Protein AF-A0A2V8M4D7-F1 (afdb_monomer_lite)

Sequence (111 aa):
GVVKYYHNRTYPIDLHAIAQSIITLVELRDLQDDSLALALNVFQYARQHMRDPSGYFYFQKGRFITNKSAYMRWCQAWMLLALTVLADGSQAALDRDSVLPRVQLMKSGIS

Structure (mmCIF, N/CA/C/O backbone):
data_AF-A0A2V8M4D7-F1
#
_entry.id   AF-A0A2V8M4D7-F1
#
loop_
_atom_site.group_PDB
_atom_site.id
_atom_site.type_symbol
_atom_site.label_atom_id
_atom_site.label_alt_id
_atom_site.label_comp_id
_atom_site.label_asym_id
_atom_site.label_entity_id
_atom_site.label_seq_id
_atom_site.pdbx_PDB_ins_code
_atom_site.Cartn_x
_atom_site.Cartn_y
_atom_site.Cartn_z
_atom_site.occupancy
_atom_site.B_iso_or_equiv
_atom_site.auth_seq_id
_atom_site.auth_comp_id
_atom_site.auth_asym_id
_atom_site.auth_atom_id
_atom_site.pdbx_PDB_model_num
ATOM 1 N N . GLY A 1 1 ? -9.857 8.502 -2.786 1.00 45.12 1 GL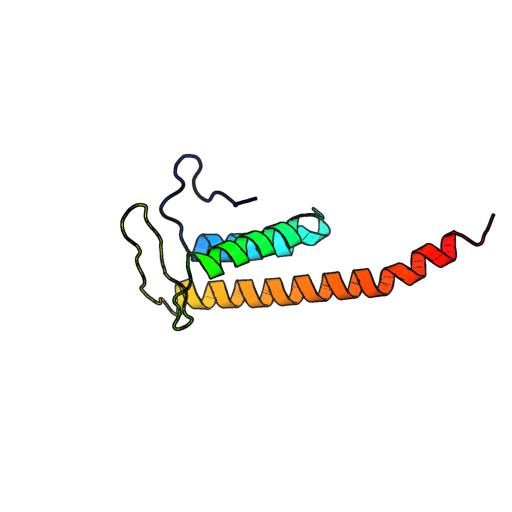Y A N 1
ATOM 2 C CA . GLY A 1 1 ? -8.828 9.543 -3.003 1.00 45.12 1 GLY A CA 1
ATOM 3 C C . GLY A 1 1 ? -7.442 8.918 -3.015 1.00 45.12 1 GLY A C 1
ATOM 4 O O . GLY A 1 1 ? -7.229 7.933 -2.331 1.00 45.12 1 GLY A O 1
ATOM 5 N N . VAL A 1 2 ? -6.498 9.418 -3.811 1.00 42.50 2 VAL A N 1
ATOM 6 C CA . VAL A 1 2 ? -5.111 8.911 -3.794 1.00 42.50 2 VAL A CA 1
ATOM 7 C C . VAL A 1 2 ? -4.301 9.764 -2.822 1.00 42.50 2 VAL A C 1
ATOM 9 O O . VAL A 1 2 ? -4.181 10.971 -3.030 1.00 42.50 2 VAL A O 1
ATOM 12 N N . VAL A 1 3 ? -3.765 9.147 -1.766 1.00 42.12 3 VAL A N 1
ATOM 13 C CA . VAL A 1 3 ? -2.840 9.799 -0.828 1.00 42.12 3 VAL A CA 1
ATOM 14 C C . VAL A 1 3 ? -1.555 10.148 -1.588 1.00 42.12 3 VAL A C 1
ATOM 16 O O . VAL A 1 3 ? -0.890 9.276 -2.145 1.00 42.12 3 VAL A O 1
ATOM 19 N N . LYS A 1 4 ? -1.245 11.447 -1.686 1.00 44.59 4 LYS A N 1
ATOM 20 C CA . LYS A 1 4 ? -0.080 11.980 -2.410 1.00 44.59 4 LYS A CA 1
ATOM 21 C C . LYS A 1 4 ? 1.126 12.040 -1.472 1.00 44.59 4 LYS A C 1
ATOM 23 O O . LYS A 1 4 ? 1.139 12.847 -0.552 1.00 44.59 4 LYS A O 1
ATOM 28 N N . TYR A 1 5 ? 2.151 11.235 -1.746 1.00 49.91 5 TYR A N 1
ATOM 29 C CA . TYR A 1 5 ? 3.382 11.177 -0.942 1.00 49.91 5 TYR A CA 1
ATOM 30 C C . TYR A 1 5 ? 4.389 12.314 -1.244 1.00 49.91 5 TYR A C 1
ATOM 32 O O . TYR A 1 5 ? 5.338 12.513 -0.495 1.00 49.91 5 TYR A O 1
ATOM 40 N N . TYR A 1 6 ? 4.177 13.112 -2.301 1.00 44.62 6 TYR A N 1
ATOM 41 C CA . TYR A 1 6 ? 4.995 14.294 -2.616 1.00 44.62 6 TYR A CA 1
ATOM 42 C C . TYR A 1 6 ? 4.111 15.487 -2.984 1.00 44.62 6 TYR A C 1
ATOM 44 O O . TYR A 1 6 ? 3.249 15.392 -3.860 1.00 44.62 6 TYR A O 1
ATOM 52 N N . HIS A 1 7 ? 4.369 16.636 -2.357 1.00 45.66 7 HIS A N 1
ATOM 53 C CA . HIS A 1 7 ? 3.562 17.849 -2.510 1.00 45.66 7 HIS A CA 1
ATOM 54 C C . HIS A 1 7 ? 3.521 18.403 -3.951 1.00 45.66 7 HIS A C 1
ATOM 56 O O . HIS A 1 7 ? 2.591 19.131 -4.271 1.00 45.66 7 HIS A O 1
ATOM 62 N N . ASN A 1 8 ? 4.474 18.044 -4.831 1.00 43.19 8 ASN A N 1
ATOM 63 C CA . ASN A 1 8 ? 4.577 18.591 -6.198 1.00 43.19 8 ASN A CA 1
ATOM 64 C C . ASN A 1 8 ? 4.937 17.586 -7.313 1.00 43.19 8 ASN A C 1
ATOM 66 O O . ASN A 1 8 ? 5.178 18.009 -8.445 1.00 43.19 8 ASN A O 1
ATOM 70 N N . ARG A 1 9 ? 4.989 16.269 -7.059 1.00 54.28 9 ARG A N 1
ATOM 71 C CA . ARG A 1 9 ? 5.228 15.267 -8.121 1.00 54.28 9 ARG A CA 1
ATOM 72 C C . ARG A 1 9 ? 4.504 13.958 -7.829 1.00 54.28 9 ARG A C 1
ATOM 74 O O . ARG A 1 9 ? 4.642 13.397 -6.759 1.00 54.28 9 ARG A O 1
ATOM 81 N N . THR A 1 10 ? 3.782 13.418 -8.806 1.00 65.56 10 THR A N 1
ATOM 82 C CA . THR A 1 10 ? 3.126 12.101 -8.677 1.00 65.56 10 THR A CA 1
ATOM 83 C C . THR A 1 10 ? 4.127 10.942 -8.635 1.00 65.56 10 THR A C 1
ATOM 85 O O . THR A 1 10 ? 3.778 9.859 -8.188 1.00 65.56 10 THR A O 1
ATOM 88 N N . TYR A 1 11 ? 5.361 11.158 -9.101 1.00 68.12 11 TYR A N 1
ATOM 89 C CA . TYR A 1 11 ? 6.389 10.129 -9.236 1.00 68.12 11 TYR A CA 1
ATOM 90 C C . TYR A 1 11 ? 7.695 10.538 -8.530 1.00 68.12 11 TYR A C 1
ATOM 92 O O . TYR A 1 11 ? 8.034 11.726 -8.559 1.00 68.12 11 TYR A O 1
ATOM 100 N N . PRO A 1 12 ? 8.470 9.572 -8.005 1.00 79.38 12 PRO A N 1
ATOM 101 C CA . PRO A 1 12 ? 8.180 8.138 -8.010 1.00 79.38 12 PRO A CA 1
ATOM 102 C C . PRO A 1 12 ? 7.092 7.746 -7.000 1.00 79.38 12 PRO A C 1
ATOM 104 O O . PRO A 1 12 ? 6.940 8.372 -5.958 1.00 79.38 12 PRO A O 1
ATOM 107 N N . ILE A 1 13 ? 6.341 6.697 -7.324 1.00 86.81 13 ILE A N 1
ATOM 108 C CA . ILE A 1 13 ? 5.408 6.055 -6.401 1.00 86.81 13 ILE A CA 1
ATOM 109 C C . ILE A 1 13 ? 6.157 4.911 -5.737 1.00 86.81 13 ILE A C 1
ATOM 111 O O . ILE A 1 13 ? 6.599 3.982 -6.417 1.00 86.81 13 ILE A O 1
ATOM 115 N N . ASP A 1 14 ? 6.313 5.0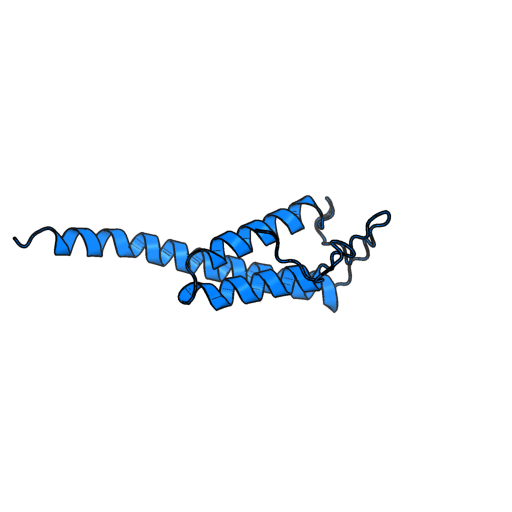09 -4.424 1.00 93.19 14 ASP A N 1
ATOM 116 C CA . ASP A 1 14 ? 7.025 4.038 -3.606 1.00 93.19 14 ASP A CA 1
ATOM 117 C C . ASP A 1 14 ? 6.039 3.076 -2.932 1.00 93.19 14 ASP A C 1
ATOM 119 O O . ASP A 1 14 ? 4.990 3.493 -2.434 1.00 93.19 14 ASP A O 1
ATOM 123 N N . LEU A 1 15 ? 6.341 1.778 -2.932 1.00 95.94 15 LEU A N 1
ATOM 124 C CA . LEU A 1 15 ? 5.445 0.804 -2.313 1.00 95.94 15 LEU A CA 1
ATOM 125 C C . LEU A 1 15 ? 5.401 0.941 -0.788 1.00 95.94 15 LEU A C 1
ATOM 127 O O . LEU A 1 15 ? 4.347 0.729 -0.193 1.00 95.94 15 LEU A O 1
ATOM 131 N N . HIS A 1 16 ? 6.512 1.307 -0.150 1.00 94.94 16 HIS A N 1
ATOM 132 C CA . HIS A 1 16 ? 6.549 1.524 1.294 1.00 94.94 16 HIS A CA 1
ATOM 133 C C . HIS A 1 16 ? 5.620 2.673 1.694 1.00 94.94 16 HIS A C 1
ATOM 135 O O . HIS A 1 16 ? 4.831 2.529 2.624 1.00 94.94 16 HIS A O 1
ATOM 141 N N . ALA A 1 17 ? 5.614 3.751 0.909 1.00 94.88 17 ALA A N 1
ATOM 142 C CA . ALA A 1 17 ? 4.676 4.861 1.059 1.00 94.88 17 ALA A CA 1
ATOM 143 C C . ALA A 1 17 ? 3.204 4.428 0.934 1.00 94.88 17 ALA A C 1
ATOM 145 O O . ALA A 1 17 ? 2.357 4.861 1.720 1.00 94.88 17 ALA A O 1
ATOM 146 N N . ILE A 1 18 ? 2.888 3.558 -0.034 1.00 96.56 18 ILE A N 1
ATOM 147 C CA . ILE A 1 18 ? 1.541 2.987 -0.178 1.00 96.56 18 ILE A CA 1
ATOM 148 C C . ILE A 1 18 ? 1.186 2.153 1.059 1.00 96.56 18 ILE A C 1
ATOM 150 O O . ILE A 1 18 ? 0.121 2.360 1.640 1.00 96.56 18 ILE A O 1
ATOM 154 N N . ALA A 1 19 ? 2.072 1.250 1.483 1.00 97.75 19 ALA A N 1
ATOM 155 C CA . ALA A 1 19 ? 1.851 0.404 2.651 1.00 97.75 19 ALA A CA 1
ATOM 156 C C . ALA A 1 19 ? 1.606 1.237 3.919 1.00 97.75 19 ALA A C 1
ATOM 158 O O . ALA A 1 19 ? 0.635 0.998 4.633 1.00 97.75 19 ALA A O 1
ATOM 159 N N . GLN A 1 20 ? 2.428 2.263 4.161 1.00 97.56 20 GLN A N 1
ATOM 160 C CA . GLN A 1 20 ? 2.236 3.204 5.266 1.00 97.56 20 GLN A CA 1
ATOM 161 C C . GLN A 1 20 ? 0.900 3.935 5.185 1.00 97.56 20 GLN A C 1
ATOM 163 O O . GLN A 1 20 ? 0.184 3.993 6.177 1.00 97.56 20 GLN A O 1
ATOM 168 N N . SER A 1 21 ? 0.525 4.424 4.001 1.00 97.62 21 SER A N 1
ATOM 169 C CA . SER A 1 21 ? -0.757 5.110 3.816 1.00 97.62 21 SER A CA 1
ATOM 170 C C . SER A 1 21 ? -1.939 4.208 4.176 1.00 97.62 21 SER A C 1
ATOM 172 O O . SER A 1 21 ? -2.871 4.664 4.827 1.00 97.62 21 SER A O 1
ATOM 174 N N . ILE A 1 22 ? -1.900 2.927 3.789 1.00 98.25 22 ILE A N 1
ATOM 175 C CA . ILE A 1 22 ? -2.940 1.953 4.151 1.00 98.25 22 ILE A CA 1
ATOM 176 C C . ILE A 1 22 ? -3.008 1.782 5.670 1.00 98.25 22 ILE A C 1
ATOM 178 O O . ILE A 1 22 ? -4.093 1.905 6.230 1.00 98.25 22 ILE A O 1
ATOM 182 N N . ILE A 1 23 ? -1.868 1.546 6.330 1.00 98.31 23 ILE A N 1
ATOM 183 C CA . ILE A 1 23 ? -1.809 1.369 7.789 1.00 98.31 23 ILE A CA 1
ATOM 184 C C . ILE A 1 23 ? -2.397 2.599 8.485 1.00 98.31 23 ILE A C 1
ATOM 186 O O . ILE A 1 23 ? -3.344 2.473 9.250 1.00 98.31 23 ILE A O 1
ATOM 190 N N . THR A 1 24 ? -1.910 3.797 8.157 1.00 97.75 24 THR A N 1
ATOM 191 C CA . THR A 1 24 ? -2.387 5.044 8.767 1.00 97.75 24 THR A CA 1
ATOM 192 C C . THR A 1 24 ? -3.889 5.241 8.587 1.00 97.75 24 THR A C 1
ATOM 194 O O . THR A 1 24 ? -4.576 5.597 9.537 1.00 97.75 24 THR A O 1
ATOM 197 N N . LEU A 1 25 ? -4.421 4.998 7.390 1.00 97.19 25 LEU A N 1
ATOM 198 C CA . LEU A 1 25 ? -5.850 5.162 7.129 1.00 97.19 25 LEU A CA 1
ATOM 199 C C . LEU A 1 25 ? -6.712 4.166 7.914 1.00 97.19 25 LEU A C 1
ATOM 201 O O . LEU A 1 25 ? -7.796 4.523 8.364 1.00 97.19 25 LEU A O 1
ATOM 205 N N . VAL A 1 26 ? -6.237 2.935 8.107 1.00 97.06 26 VAL A N 1
ATOM 206 C CA . VAL A 1 26 ? -6.947 1.949 8.930 1.00 97.06 26 VAL A CA 1
ATOM 207 C C . VAL A 1 26 ? -6.899 2.328 10.410 1.00 97.06 26 VAL A C 1
ATOM 209 O O . VAL A 1 26 ? -7.913 2.203 11.095 1.00 97.06 26 VAL A O 1
ATOM 212 N N . GLU A 1 27 ? -5.770 2.832 10.911 1.00 95.88 27 GLU A N 1
ATOM 213 C CA . GLU A 1 27 ? -5.655 3.314 12.298 1.00 95.88 27 GLU A CA 1
ATOM 214 C C . GLU A 1 27 ? -6.561 4.528 12.572 1.00 95.88 27 GLU A C 1
ATOM 216 O O . GLU A 1 27 ? -7.088 4.682 13.670 1.00 95.88 27 GLU A O 1
ATOM 221 N N . LEU A 1 28 ? -6.814 5.369 11.564 1.00 95.06 28 LEU A N 1
ATOM 222 C CA . LEU A 1 28 ? -7.691 6.542 11.676 1.00 95.06 28 LEU A CA 1
ATOM 223 C C . LEU A 1 28 ? -9.190 6.233 11.512 1.00 95.06 28 LEU A C 1
ATOM 225 O O . LEU A 1 28 ? -10.005 7.154 11.563 1.00 95.06 28 LEU A O 1
ATOM 229 N N . ARG A 1 29 ? -9.582 4.965 11.332 1.00 92.88 29 ARG A N 1
ATOM 230 C CA . ARG A 1 29 ? -10.975 4.580 11.028 1.00 92.88 29 ARG A CA 1
ATOM 231 C C . ARG A 1 29 ? -12.005 5.024 12.071 1.00 92.88 29 ARG A C 1
ATOM 233 O O . ARG A 1 29 ? -13.133 5.302 11.697 1.00 92.88 29 ARG A O 1
ATOM 240 N N . ASP A 1 30 ? -11.631 5.109 13.349 1.00 89.75 30 ASP A N 1
ATOM 241 C CA . ASP A 1 30 ? -12.536 5.561 14.419 1.00 89.75 30 ASP A CA 1
ATOM 242 C C . ASP A 1 30 ? -12.629 7.099 14.517 1.00 89.75 30 ASP A C 1
ATOM 244 O O . ASP A 1 30 ? -13.478 7.623 15.233 1.00 89.75 30 ASP A O 1
ATOM 248 N N . LEU A 1 31 ? -11.753 7.831 13.817 1.00 91.81 31 LEU A N 1
ATOM 249 C CA . LEU A 1 31 ? -11.733 9.299 13.791 1.00 91.81 31 LEU A CA 1
ATOM 250 C C . LEU A 1 31 ? -12.362 9.876 12.518 1.00 91.81 31 LEU A C 1
ATOM 252 O O . LEU A 1 31 ? -12.806 11.024 12.520 1.00 91.81 31 LEU A O 1
ATOM 256 N N . GLN A 1 32 ? -12.368 9.111 11.426 1.00 90.69 32 GLN A N 1
ATOM 257 C CA . GLN A 1 32 ? -12.912 9.534 10.143 1.00 90.69 32 GLN A CA 1
ATOM 258 C C . GLN A 1 32 ? -13.497 8.331 9.391 1.00 90.69 32 GLN A C 1
ATOM 260 O O . GLN A 1 32 ? -12.748 7.467 8.927 1.00 90.69 32 GLN A O 1
ATOM 265 N N . ASP A 1 33 ? -14.822 8.335 9.221 1.00 86.62 33 ASP A N 1
ATOM 266 C CA . ASP A 1 33 ? -15.619 7.218 8.685 1.00 86.62 33 ASP A CA 1
ATOM 267 C C . ASP A 1 33 ? -15.137 6.725 7.306 1.00 86.62 33 ASP A C 1
ATOM 269 O O . ASP A 1 33 ? -15.063 5.525 7.042 1.00 86.62 33 ASP A O 1
ATOM 273 N N . ASP A 1 34 ? -14.709 7.642 6.433 1.00 91.88 34 ASP A N 1
ATOM 274 C CA . ASP A 1 34 ? -14.262 7.313 5.072 1.00 91.88 34 ASP A CA 1
ATOM 275 C C . ASP A 1 34 ? -12.843 6.718 5.001 1.00 91.88 34 ASP A C 1
ATOM 277 O O . ASP A 1 34 ? -12.397 6.295 3.927 1.00 91.88 34 ASP A O 1
ATOM 281 N N . SER A 1 35 ? -12.094 6.688 6.109 1.00 93.75 35 SER A N 1
ATOM 282 C CA . SER A 1 35 ? -10.669 6.322 6.089 1.00 93.75 35 SER A CA 1
ATOM 283 C C . SER A 1 35 ? -10.452 4.877 5.658 1.00 93.75 35 SER A C 1
ATOM 285 O O . SER A 1 35 ? -9.559 4.594 4.858 1.00 93.75 35 SER A O 1
ATOM 287 N N . LEU A 1 36 ? -11.310 3.957 6.104 1.00 95.25 36 LEU A N 1
ATOM 288 C CA . LEU A 1 36 ? -11.214 2.548 5.726 1.00 95.25 36 LEU A CA 1
ATOM 289 C C . LEU A 1 36 ? -11.524 2.337 4.234 1.00 95.25 36 LEU A C 1
ATOM 291 O O . LEU A 1 36 ? -10.788 1.639 3.530 1.00 95.25 36 LEU A O 1
ATOM 295 N N . ALA A 1 37 ? -12.553 3.012 3.711 1.00 94.44 37 ALA A N 1
ATOM 296 C CA . ALA A 1 37 ? -12.861 3.007 2.280 1.00 94.44 37 ALA A CA 1
ATOM 297 C C . ALA A 1 37 ? -11.713 3.616 1.454 1.00 94.44 37 ALA A C 1
ATOM 299 O O . ALA A 1 37 ? -11.385 3.152 0.356 1.00 94.44 37 ALA A O 1
ATOM 300 N N . LEU A 1 38 ? -11.052 4.646 1.983 1.00 95.81 38 LEU A N 1
ATOM 301 C CA . LEU A 1 38 ? -9.873 5.242 1.372 1.00 95.81 38 LEU A CA 1
ATOM 302 C C . LEU A 1 38 ? -8.685 4.269 1.349 1.00 95.81 38 LEU A C 1
ATOM 304 O O . LEU A 1 38 ? -8.030 4.149 0.312 1.00 95.81 38 LEU A O 1
ATOM 308 N N . ALA A 1 39 ? -8.448 3.532 2.437 1.00 97.06 39 ALA A N 1
ATOM 309 C CA . ALA A 1 39 ? -7.407 2.510 2.521 1.00 97.06 39 ALA A CA 1
ATOM 310 C C . ALA A 1 39 ? -7.615 1.404 1.473 1.00 97.06 39 ALA A C 1
ATOM 312 O O . ALA A 1 39 ? -6.680 1.049 0.750 1.00 97.06 39 ALA A O 1
ATOM 313 N N . LEU A 1 40 ? -8.857 0.931 1.310 1.00 96.94 40 LEU A N 1
ATOM 314 C CA . LEU A 1 40 ? -9.230 -0.035 0.271 1.00 96.94 40 LEU A CA 1
ATOM 315 C C . LEU A 1 40 ? -8.940 0.498 -1.139 1.00 96.94 40 LEU A C 1
ATOM 317 O O . LEU A 1 40 ? -8.386 -0.222 -1.971 1.00 96.94 40 LEU A O 1
ATOM 321 N N . ASN A 1 41 ? -9.243 1.769 -1.411 1.00 96.69 41 ASN A N 1
ATOM 322 C CA . ASN A 1 41 ? -8.930 2.394 -2.698 1.00 96.69 41 ASN A CA 1
ATOM 323 C C . ASN A 1 41 ? -7.417 2.459 -2.966 1.00 96.69 41 ASN A C 1
ATOM 325 O O . ASN A 1 41 ? -6.970 2.175 -4.080 1.00 96.69 41 ASN A O 1
ATOM 329 N N . VAL A 1 42 ? -6.617 2.799 -1.950 1.00 97.25 42 VAL A N 1
ATOM 330 C CA . VAL A 1 42 ? -5.148 2.813 -2.049 1.00 97.25 42 VAL A CA 1
ATOM 331 C C . VAL A 1 42 ? -4.605 1.402 -2.307 1.00 97.25 42 VAL A C 1
ATOM 333 O O . VAL A 1 42 ? -3.748 1.221 -3.176 1.00 97.25 42 VAL A O 1
ATOM 336 N N . PHE A 1 43 ? -5.139 0.382 -1.630 1.00 97.75 43 PHE A N 1
ATOM 337 C CA . PHE A 1 43 ? -4.781 -1.011 -1.896 1.00 97.75 43 PHE A CA 1
ATOM 338 C C . PHE A 1 43 ? -5.129 -1.438 -3.327 1.00 97.75 43 PHE A C 1
ATOM 340 O O . PHE A 1 43 ? -4.294 -2.035 -4.008 1.00 97.75 43 PHE A O 1
ATOM 347 N N . GLN A 1 44 ? -6.327 -1.112 -3.820 1.00 97.62 44 GLN A N 1
ATOM 348 C CA . GLN A 1 44 ? -6.727 -1.470 -5.183 1.00 97.62 44 GLN A CA 1
ATOM 349 C C . GLN A 1 44 ? -5.814 -0.830 -6.229 1.00 97.62 44 GLN A C 1
ATOM 351 O O . GLN A 1 44 ? -5.414 -1.499 -7.185 1.00 97.62 44 GLN A O 1
ATOM 356 N N . TYR A 1 45 ? -5.400 0.420 -6.005 1.00 96.19 45 TYR A N 1
ATOM 357 C CA . TYR A 1 45 ? -4.380 1.068 -6.823 1.00 96.19 45 TYR A CA 1
ATOM 358 C C . TYR A 1 45 ? -3.062 0.274 -6.819 1.00 96.19 45 TYR A C 1
ATOM 360 O O . TYR A 1 45 ? -2.514 -0.029 -7.883 1.00 96.19 45 TYR A O 1
ATOM 368 N N . ALA A 1 46 ? -2.564 -0.117 -5.640 1.00 96.50 46 ALA A N 1
ATOM 369 C CA . ALA A 1 46 ? -1.339 -0.909 -5.523 1.00 96.50 46 ALA A CA 1
ATOM 370 C C . ALA A 1 46 ? -1.460 -2.262 -6.240 1.00 96.50 46 ALA A C 1
ATOM 372 O O . ALA A 1 46 ? -0.566 -2.656 -6.985 1.00 96.50 46 ALA A O 1
ATOM 373 N N . ARG A 1 47 ? -2.592 -2.953 -6.081 1.00 96.44 47 ARG A N 1
ATOM 374 C CA . ARG A 1 47 ? -2.860 -4.241 -6.730 1.00 96.44 47 ARG A CA 1
ATOM 375 C C . ARG A 1 47 ? -2.862 -4.132 -8.255 1.00 96.44 47 ARG A C 1
ATOM 377 O O . ARG A 1 47 ? -2.377 -5.041 -8.920 1.00 96.44 47 ARG A O 1
ATOM 384 N N . GLN A 1 48 ? -3.400 -3.046 -8.807 1.00 96.06 48 GLN A N 1
ATOM 385 C CA . GLN A 1 48 ? -3.497 -2.837 -10.255 1.00 96.06 48 GLN A CA 1
ATOM 386 C C . GLN A 1 48 ? -2.190 -2.344 -10.884 1.00 96.06 48 GLN A C 1
ATOM 388 O O . GLN A 1 48 ? -1.882 -2.693 -12.021 1.00 96.06 48 GLN A O 1
ATOM 393 N N . HIS A 1 49 ? -1.422 -1.514 -10.174 1.00 94.56 49 HIS A N 1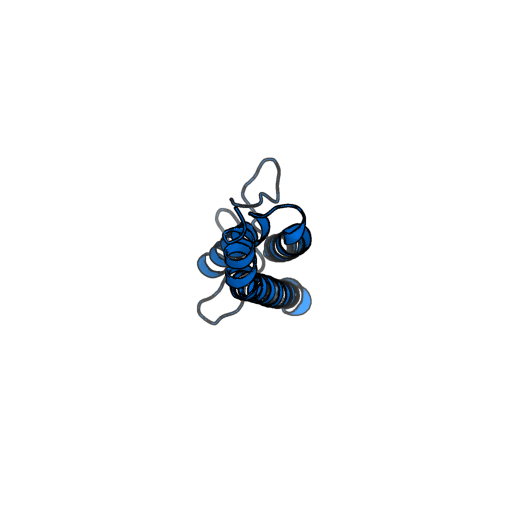
ATOM 394 C CA . HIS A 1 49 ? -0.307 -0.776 -10.777 1.00 94.56 49 HIS A CA 1
ATOM 395 C C . HIS A 1 49 ? 1.071 -1.104 -10.210 1.00 94.56 49 HIS A C 1
ATOM 397 O O . HIS A 1 49 ? 2.068 -0.787 -10.864 1.00 94.56 49 HIS A O 1
ATOM 403 N N . MET A 1 50 ? 1.122 -1.705 -9.022 1.00 96.06 50 MET A N 1
ATOM 404 C CA . MET A 1 50 ? 2.345 -1.977 -8.265 1.00 96.06 50 MET A CA 1
ATOM 405 C C . MET A 1 50 ? 2.548 -3.466 -7.975 1.00 96.06 50 MET A C 1
ATOM 407 O O . MET A 1 50 ? 3.479 -3.802 -7.254 1.00 96.06 50 MET A O 1
ATOM 411 N N . ARG A 1 51 ? 1.716 -4.361 -8.517 1.00 96.38 51 ARG A N 1
ATOM 412 C CA . ARG A 1 51 ? 1.846 -5.812 -8.346 1.00 96.38 51 ARG A CA 1
ATOM 413 C C . ARG A 1 51 ? 2.194 -6.487 -9.667 1.00 96.38 51 ARG A C 1
ATOM 415 O O . ARG A 1 51 ? 1.631 -6.164 -10.713 1.00 96.38 51 ARG A O 1
ATOM 422 N N . ASP A 1 52 ? 3.117 -7.434 -9.604 1.00 96.19 52 ASP A N 1
ATOM 423 C CA . ASP A 1 52 ? 3.437 -8.327 -10.707 1.00 96.19 52 ASP A CA 1
ATOM 424 C C . ASP A 1 52 ? 2.364 -9.421 -10.853 1.00 96.19 52 ASP A C 1
ATOM 426 O O . ASP A 1 52 ? 1.803 -9.865 -9.844 1.00 96.19 52 ASP A O 1
ATOM 430 N N . PRO A 1 53 ? 2.086 -9.916 -12.071 1.00 94.56 53 PRO A N 1
ATOM 431 C CA . PRO A 1 53 ? 1.215 -11.075 -12.260 1.00 94.56 53 PRO A CA 1
ATOM 432 C C . PRO A 1 53 ? 1.645 -12.312 -11.455 1.00 94.56 53 PRO A C 1
ATOM 434 O O . PRO A 1 53 ? 0.779 -13.043 -10.980 1.00 94.56 53 PRO A O 1
ATOM 437 N N . SER A 1 54 ? 2.952 -12.512 -11.235 1.00 94.56 54 SER A N 1
ATOM 438 C CA . SER A 1 54 ? 3.486 -13.608 -10.403 1.00 94.56 54 SER A CA 1
ATOM 439 C C . SER A 1 54 ? 3.218 -13.440 -8.903 1.00 94.56 54 SER A C 1
ATOM 441 O O . SER A 1 54 ? 3.250 -14.412 -8.154 1.00 94.56 54 SER A O 1
ATOM 443 N N . GLY A 1 55 ? 2.901 -12.220 -8.463 1.00 93.19 55 GLY A N 1
ATOM 444 C CA . GLY A 1 55 ? 2.251 -11.967 -7.185 1.00 93.19 55 GLY A CA 1
ATOM 445 C C . GLY A 1 55 ? 2.993 -11.099 -6.177 1.00 93.19 55 GLY A C 1
ATOM 446 O O . GLY A 1 55 ? 2.381 -10.725 -5.176 1.00 93.19 55 GLY A O 1
ATOM 447 N N . TYR A 1 56 ? 4.245 -10.726 -6.443 1.00 96.12 56 TYR A N 1
ATOM 448 C CA . TYR A 1 56 ? 5.002 -9.790 -5.608 1.00 96.12 56 TYR A CA 1
ATOM 449 C C . TYR A 1 56 ? 4.720 -8.332 -5.995 1.00 96.12 56 TYR A C 1
ATOM 451 O O . TYR A 1 56 ? 4.238 -8.039 -7.091 1.00 96.12 56 TYR A O 1
ATOM 459 N N . PHE A 1 57 ? 5.047 -7.398 -5.105 1.00 97.12 57 PHE A N 1
ATOM 460 C CA . PHE A 1 57 ? 4.910 -5.966 -5.377 1.00 97.12 57 PHE A CA 1
ATOM 461 C C . PHE A 1 57 ? 6.222 -5.305 -5.829 1.00 97.12 57 PHE A C 1
ATOM 463 O O . PHE A 1 57 ? 7.295 -5.616 -5.317 1.00 97.12 57 PHE A O 1
ATOM 470 N N . TYR A 1 58 ? 6.153 -4.366 -6.768 1.00 96.88 58 TYR A N 1
ATOM 471 C CA . TYR A 1 58 ? 7.302 -3.594 -7.244 1.00 96.88 58 TYR A CA 1
ATOM 472 C C . TYR A 1 58 ? 7.816 -2.647 -6.160 1.00 96.88 58 TYR A C 1
ATOM 474 O O . TYR A 1 58 ? 7.018 -2.082 -5.419 1.00 96.88 58 TYR A O 1
ATOM 482 N N . PHE A 1 59 ? 9.130 -2.414 -6.111 1.00 95.12 59 PHE A N 1
ATOM 483 C CA . PHE A 1 59 ? 9.721 -1.430 -5.199 1.00 95.12 59 PHE A CA 1
ATOM 484 C C . PHE A 1 59 ? 9.190 -0.025 -5.470 1.00 95.12 59 PHE A C 1
ATOM 486 O O . PHE A 1 59 ? 8.691 0.658 -4.577 1.00 95.12 59 PHE A O 1
ATOM 493 N N . GLN A 1 60 ? 9.286 0.394 -6.731 1.00 94.56 60 GLN A N 1
ATOM 494 C CA . GLN A 1 60 ? 9.037 1.775 -7.096 1.00 94.56 60 GLN A CA 1
ATOM 495 C C . GLN A 1 60 ? 8.602 1.895 -8.550 1.00 94.56 60 GLN A C 1
ATOM 497 O O . GLN A 1 60 ? 9.179 1.280 -9.450 1.00 94.56 60 GLN A O 1
ATOM 502 N N . LYS A 1 61 ? 7.623 2.758 -8.797 1.00 93.00 61 LYS A N 1
ATOM 503 C CA . LYS A 1 61 ? 7.183 3.134 -10.137 1.00 93.00 61 LYS A CA 1
ATOM 504 C C . LYS A 1 61 ? 7.551 4.584 -10.416 1.00 93.00 61 LYS A C 1
ATOM 506 O O . LYS A 1 61 ? 7.040 5.497 -9.776 1.00 93.00 61 LYS A O 1
ATOM 511 N N . GLY A 1 62 ? 8.443 4.801 -11.375 1.00 91.06 62 GLY A N 1
ATOM 512 C CA . GLY A 1 62 ? 8.742 6.117 -11.930 1.00 91.06 62 GLY A CA 1
ATOM 513 C C . GLY A 1 62 ? 7.825 6.464 -13.105 1.00 91.06 62 GLY A C 1
ATOM 514 O O . GLY A 1 62 ? 6.979 5.674 -13.519 1.00 91.06 62 GLY A O 1
ATOM 515 N N . ARG A 1 63 ? 8.025 7.657 -13.679 1.00 86.88 63 ARG A N 1
ATOM 516 C CA . ARG A 1 63 ? 7.244 8.134 -14.835 1.00 86.88 63 ARG A CA 1
ATOM 517 C C . ARG A 1 63 ? 7.481 7.302 -16.103 1.00 86.88 63 ARG A C 1
ATOM 519 O O . ARG A 1 63 ? 6.549 7.099 -16.869 1.00 86.88 63 ARG A O 1
ATOM 526 N N . PHE A 1 64 ? 8.718 6.854 -16.314 1.00 88.25 64 PHE A N 1
ATOM 527 C CA . PHE A 1 64 ? 9.135 6.123 -17.520 1.00 88.25 64 PHE A CA 1
ATOM 528 C C . PHE A 1 64 ? 9.639 4.707 -17.224 1.00 88.25 64 PHE A C 1
AT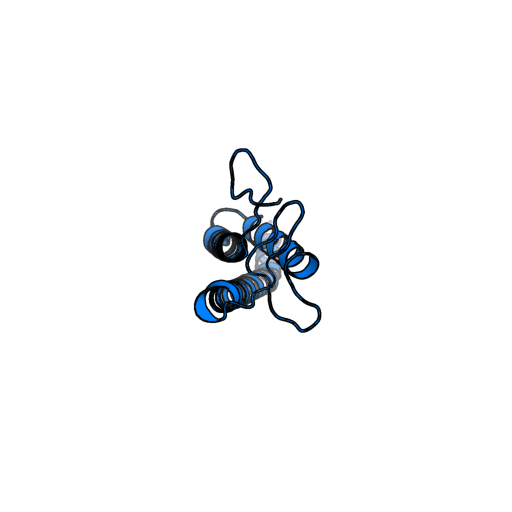OM 530 O O . PHE A 1 64 ? 9.526 3.825 -18.066 1.00 88.25 64 PHE A O 1
ATOM 537 N N . ILE A 1 65 ? 10.189 4.483 -16.028 1.00 90.19 65 ILE A N 1
ATOM 538 C CA . ILE A 1 65 ? 10.832 3.225 -15.636 1.00 90.19 65 ILE A CA 1
ATOM 539 C C . ILE A 1 65 ? 10.183 2.731 -14.345 1.00 90.19 65 ILE A C 1
ATOM 541 O O . ILE A 1 65 ? 9.897 3.521 -13.446 1.00 90.19 65 ILE A O 1
ATOM 545 N N . THR A 1 66 ? 9.955 1.422 -14.248 1.00 93.88 66 THR A N 1
ATOM 546 C CA . THR A 1 66 ? 9.487 0.760 -13.022 1.00 93.88 66 THR A CA 1
ATOM 547 C C . THR A 1 66 ? 10.595 -0.132 -12.483 1.00 93.88 66 THR A C 1
ATOM 549 O O . THR A 1 66 ? 11.073 -1.014 -13.194 1.00 93.88 66 THR A O 1
ATOM 552 N N . ASN A 1 67 ? 10.983 0.073 -11.226 1.00 94.00 67 ASN A N 1
ATOM 553 C CA . ASN A 1 67 ? 11.873 -0.834 -10.520 1.00 94.00 67 ASN A CA 1
ATOM 554 C C . ASN A 1 67 ? 11.048 -1.981 -9.924 1.00 94.00 67 ASN A C 1
ATOM 556 O O . ASN A 1 67 ? 10.395 -1.833 -8.888 1.00 94.00 67 ASN A O 1
ATOM 560 N N . LYS A 1 68 ? 11.095 -3.135 -10.593 1.00 95.31 68 LYS A N 1
ATOM 561 C CA . LYS A 1 68 ? 10.369 -4.352 -10.213 1.00 95.31 68 LYS A CA 1
ATOM 562 C C . LYS A 1 68 ? 11.120 -5.234 -9.208 1.00 95.31 68 LYS A C 1
ATOM 564 O O . LYS A 1 68 ? 10.783 -6.396 -9.046 1.00 95.31 68 LYS A O 1
ATOM 569 N N . SER A 1 69 ? 12.144 -4.723 -8.533 1.00 95.31 69 SER A N 1
ATOM 570 C CA . SER A 1 69 ? 12.879 -5.520 -7.545 1.00 95.31 69 SER A CA 1
ATOM 571 C C . SER A 1 69 ?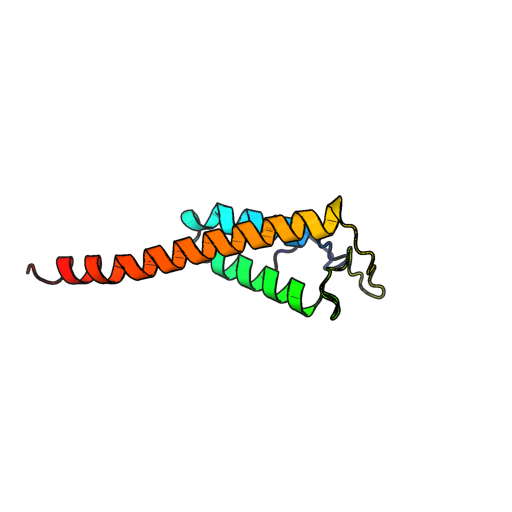 11.980 -5.896 -6.365 1.00 95.31 69 SER A C 1
ATOM 573 O O . SER A 1 69 ? 11.376 -5.031 -5.728 1.00 95.31 69 SER A O 1
ATOM 575 N N . ALA A 1 70 ? 11.906 -7.191 -6.056 1.00 92.69 70 ALA A N 1
ATOM 576 C CA . ALA A 1 70 ? 11.104 -7.729 -4.962 1.00 92.69 70 ALA A CA 1
ATOM 577 C C . ALA A 1 70 ? 11.872 -7.667 -3.629 1.00 92.69 70 ALA A C 1
ATOM 579 O O . ALA A 1 70 ? 12.331 -8.683 -3.106 1.00 92.69 70 ALA A O 1
ATOM 580 N N . TYR A 1 71 ? 12.041 -6.472 -3.055 1.00 93.75 71 TYR A N 1
ATOM 581 C CA . TYR A 1 71 ? 12.720 -6.346 -1.761 1.00 93.75 71 TYR A CA 1
ATOM 582 C C . TYR A 1 71 ? 11.876 -6.954 -0.640 1.00 93.75 71 TYR A C 1
ATOM 584 O O . TYR A 1 71 ? 10.972 -6.307 -0.111 1.00 93.75 71 TYR A O 1
ATOM 592 N N . MET A 1 72 ? 12.190 -8.194 -0.263 1.00 92.00 72 MET A N 1
ATOM 593 C CA . MET A 1 72 ? 11.418 -8.958 0.720 1.00 92.00 72 MET A CA 1
ATOM 594 C C . MET A 1 72 ? 11.285 -8.229 2.060 1.00 92.00 72 MET A C 1
ATOM 596 O O . MET A 1 72 ? 10.180 -8.045 2.554 1.00 92.00 72 MET A O 1
ATOM 600 N N . ARG A 1 73 ? 12.401 -7.750 2.622 1.00 92.00 73 ARG A N 1
ATOM 601 C CA . ARG A 1 73 ? 12.418 -7.109 3.949 1.00 92.00 73 ARG A CA 1
ATOM 602 C C . ARG A 1 73 ? 11.791 -5.712 3.968 1.00 92.00 73 ARG A C 1
ATOM 604 O O . ARG A 1 73 ? 11.360 -5.259 5.019 1.00 92.00 73 ARG A O 1
ATOM 611 N N . TRP A 1 74 ? 11.769 -5.023 2.830 1.00 91.62 74 TRP A N 1
ATOM 612 C CA . TRP A 1 74 ? 11.336 -3.628 2.766 1.00 91.62 74 TRP A CA 1
ATOM 613 C C . TRP A 1 74 ? 9.974 -3.498 2.094 1.00 91.62 74 TRP A C 1
ATOM 615 O O . TRP A 1 74 ? 9.003 -3.107 2.718 1.00 91.62 74 TRP A O 1
ATOM 625 N N . CYS A 1 75 ? 9.847 -3.868 0.832 1.00 93.81 75 CYS A N 1
ATOM 626 C CA . CYS A 1 75 ? 8.580 -3.715 0.132 1.00 93.81 75 CYS A CA 1
ATOM 627 C C . CYS A 1 75 ? 7.574 -4.784 0.527 1.00 93.81 75 CYS A C 1
ATOM 629 O O . CYS A 1 75 ? 6.455 -4.460 0.917 1.00 93.81 75 CYS A O 1
ATOM 631 N N . GLN A 1 76 ? 7.975 -6.055 0.459 1.00 96.50 76 GLN A N 1
ATOM 632 C CA . GLN A 1 76 ? 7.020 -7.138 0.681 1.00 96.50 76 GLN A CA 1
ATOM 633 C C . GLN A 1 76 ? 6.576 -7.200 2.143 1.00 96.50 76 GLN A C 1
ATOM 635 O O . GLN A 1 76 ? 5.382 -7.289 2.394 1.00 96.50 76 GLN A O 1
ATOM 640 N N . ALA A 1 77 ? 7.502 -7.095 3.103 1.00 97.56 77 ALA A N 1
ATOM 641 C CA . ALA A 1 77 ? 7.174 -7.157 4.529 1.00 97.56 77 ALA A CA 1
ATOM 642 C C . ALA A 1 77 ? 6.207 -6.045 4.962 1.00 97.56 77 ALA A C 1
ATOM 644 O O . ALA A 1 77 ? 5.245 -6.306 5.680 1.00 97.56 77 ALA A O 1
ATOM 645 N N . TRP A 1 78 ? 6.419 -4.815 4.490 1.00 97.88 78 TRP A N 1
ATOM 646 C CA . TRP A 1 78 ? 5.543 -3.697 4.832 1.00 97.88 78 TRP A CA 1
ATOM 647 C C . TRP A 1 78 ? 4.193 -3.782 4.131 1.00 97.88 78 TRP A C 1
ATOM 649 O O . TRP A 1 78 ? 3.173 -3.491 4.748 1.00 97.88 78 TRP A O 1
ATOM 659 N N . MET A 1 79 ? 4.163 -4.223 2.872 1.00 98.00 79 MET A N 1
ATOM 660 C CA . MET A 1 79 ? 2.895 -4.457 2.188 1.00 98.00 79 MET A CA 1
ATOM 661 C C . MET A 1 79 ? 2.111 -5.598 2.848 1.00 98.00 79 MET A C 1
ATOM 663 O O . MET A 1 79 ? 0.904 -5.478 3.011 1.00 98.00 79 MET A O 1
ATOM 667 N N . LEU A 1 80 ? 2.778 -6.669 3.289 1.00 98.19 80 LEU A N 1
ATOM 668 C CA . LEU A 1 80 ? 2.150 -7.751 4.049 1.00 98.19 80 LEU A CA 1
ATOM 669 C C . LEU A 1 80 ? 1.540 -7.230 5.354 1.00 98.19 80 LEU A C 1
ATOM 671 O O . LEU A 1 80 ? 0.374 -7.503 5.617 1.00 98.19 80 LEU A O 1
ATOM 675 N N . LEU A 1 81 ? 2.288 -6.433 6.126 1.00 98.38 81 LEU A N 1
ATOM 676 C CA . LEU A 1 81 ? 1.770 -5.783 7.332 1.00 98.38 81 LEU A CA 1
ATOM 677 C C . LEU A 1 81 ? 0.528 -4.936 7.022 1.00 98.38 81 LEU A C 1
ATOM 679 O O . LEU A 1 81 ? -0.492 -5.075 7.691 1.00 98.38 81 LEU A O 1
ATOM 683 N N . ALA A 1 82 ? 0.594 -4.104 5.982 1.00 98.38 82 ALA A N 1
ATOM 684 C CA . ALA A 1 82 ? -0.524 -3.267 5.568 1.00 98.38 82 ALA A CA 1
ATOM 685 C C . ALA A 1 82 ? -1.768 -4.083 5.188 1.00 98.38 82 ALA A C 1
ATOM 687 O O . ALA A 1 82 ? -2.881 -3.684 5.518 1.00 98.38 82 ALA A O 1
ATOM 688 N N . LEU A 1 83 ? -1.598 -5.231 4.525 1.00 98.19 83 LEU A N 1
ATOM 689 C CA . LEU A 1 83 ? -2.708 -6.120 4.172 1.00 98.19 83 LEU A CA 1
ATOM 690 C C . LEU A 1 83 ? -3.322 -6.793 5.395 1.00 98.19 83 LEU A C 1
ATOM 692 O O . LEU A 1 83 ? -4.544 -6.878 5.469 1.00 98.19 83 LEU A O 1
ATOM 696 N N . THR A 1 84 ? -2.504 -7.233 6.353 1.00 98.31 84 THR A N 1
ATOM 697 C CA . THR A 1 84 ? -2.996 -7.802 7.614 1.00 98.31 84 THR A CA 1
ATOM 698 C C . THR A 1 84 ? -3.819 -6.776 8.389 1.00 98.31 84 THR A C 1
ATOM 700 O O . THR A 1 84 ? -4.939 -7.076 8.792 1.00 98.31 84 THR A O 1
ATOM 703 N N . VAL A 1 85 ? -3.305 -5.550 8.530 1.00 98.06 85 VAL A N 1
ATOM 704 C CA . VAL A 1 85 ? -4.010 -4.443 9.198 1.00 98.06 85 VAL A CA 1
ATOM 705 C C . VAL A 1 85 ? -5.313 -4.100 8.469 1.00 98.06 85 VAL A C 1
ATOM 707 O O . VAL A 1 85 ? -6.358 -3.962 9.096 1.00 98.06 85 VAL A O 1
ATOM 710 N N . LEU A 1 86 ? -5.287 -4.014 7.136 1.00 97.94 86 LEU A N 1
ATOM 711 C CA . LEU A 1 86 ? -6.479 -3.724 6.336 1.00 97.94 86 LEU A CA 1
ATOM 712 C C . LEU A 1 86 ? -7.546 -4.819 6.443 1.00 97.94 86 LEU A C 1
ATOM 714 O O . LEU A 1 86 ? -8.733 -4.500 6.507 1.00 97.94 86 LEU A O 1
ATOM 718 N N . ALA A 1 87 ? -7.142 -6.090 6.453 1.00 97.25 87 ALA A N 1
ATOM 719 C CA . ALA A 1 87 ? -8.057 -7.215 6.611 1.00 97.25 87 ALA A CA 1
ATOM 720 C C . ALA A 1 87 ? -8.735 -7.192 7.988 1.00 97.25 87 ALA A C 1
ATOM 722 O O . ALA A 1 87 ? -9.958 -7.299 8.057 1.00 97.25 87 ALA A O 1
ATOM 723 N N . ASP A 1 88 ? -7.962 -6.970 9.053 1.00 96.12 88 ASP A N 1
ATOM 724 C CA . ASP A 1 88 ? -8.476 -6.841 10.420 1.00 96.12 88 ASP A CA 1
ATOM 725 C C . ASP A 1 88 ? -9.447 -5.656 10.558 1.00 96.12 88 ASP A C 1
ATOM 727 O O . ASP A 1 88 ? -10.592 -5.820 10.981 1.00 96.12 88 ASP A O 1
ATOM 731 N N . GLY A 1 89 ? -9.047 -4.473 10.077 1.00 94.25 89 GLY A N 1
ATOM 732 C CA . GLY A 1 89 ? -9.898 -3.282 10.087 1.00 94.25 89 GLY A CA 1
ATOM 733 C C . GLY A 1 89 ? -11.194 -3.452 9.284 1.00 94.25 89 GLY A C 1
ATOM 734 O O . GLY A 1 89 ? -12.237 -2.939 9.686 1.00 94.25 89 GLY A O 1
ATOM 735 N N . SER A 1 90 ? -11.149 -4.204 8.179 1.00 91.75 90 SER A N 1
ATOM 736 C CA . SER A 1 90 ? -12.335 -4.521 7.371 1.00 91.75 90 SER A CA 1
ATOM 737 C C . SER A 1 90 ? -13.270 -5.496 8.083 1.00 91.75 90 SER A C 1
ATOM 739 O O . SER A 1 90 ? -14.480 -5.290 8.065 1.00 91.75 90 SER A O 1
ATOM 741 N N . GLN A 1 91 ? -12.729 -6.525 8.742 1.00 90.81 91 GLN A N 1
ATOM 742 C CA . GLN A 1 91 ? -13.530 -7.473 9.516 1.00 90.81 91 GLN A CA 1
ATOM 743 C C . GLN A 1 91 ? -14.240 -6.772 10.678 1.00 90.81 91 GLN A C 1
ATOM 745 O O . GLN A 1 91 ? -15.445 -6.930 10.845 1.00 90.81 91 GLN A O 1
ATOM 750 N N . ALA A 1 92 ? -13.527 -5.917 11.415 1.00 87.50 92 ALA A N 1
ATOM 751 C CA . ALA A 1 92 ? -14.108 -5.146 12.509 1.00 87.50 92 ALA A CA 1
ATOM 752 C C . ALA A 1 92 ? -15.260 -4.232 12.049 1.00 87.50 92 ALA A C 1
ATOM 754 O O . ALA A 1 92 ? -16.239 -4.064 12.778 1.00 87.50 92 ALA A O 1
ATOM 755 N N . ALA A 1 93 ? -15.166 -3.645 10.850 1.00 85.06 93 ALA A N 1
ATOM 756 C CA . ALA A 1 93 ? -16.242 -2.835 10.280 1.00 85.06 93 ALA A CA 1
ATOM 757 C C . ALA A 1 93 ? -17.478 -3.681 9.929 1.00 85.06 93 ALA A C 1
ATOM 759 O O . ALA A 1 93 ? -18.589 -3.322 10.313 1.00 85.06 93 ALA A O 1
ATOM 760 N N . LEU A 1 94 ? -17.284 -4.838 9.284 1.00 85.62 94 LEU A N 1
ATOM 761 C CA . LEU A 1 94 ? -18.373 -5.776 8.979 1.00 85.62 94 LEU A CA 1
ATOM 762 C C . LEU A 1 94 ? -19.072 -6.267 10.252 1.00 85.62 94 LEU A C 1
ATOM 764 O O . LEU A 1 94 ? -20.301 -6.333 10.303 1.00 85.62 94 LEU A O 1
ATOM 768 N N . ASP A 1 95 ? -18.299 -6.567 11.294 1.00 87.12 95 ASP A N 1
ATOM 769 C CA . ASP A 1 95 ? -18.838 -7.012 12.574 1.00 87.12 95 ASP A CA 1
ATOM 770 C C . ASP A 1 95 ? -19.671 -5.897 13.229 1.00 87.12 95 ASP A C 1
ATOM 772 O O . ASP A 1 95 ? -20.793 -6.158 13.667 1.00 87.12 95 ASP A O 1
ATOM 776 N N . ARG A 1 96 ? -19.202 -4.637 13.222 1.00 7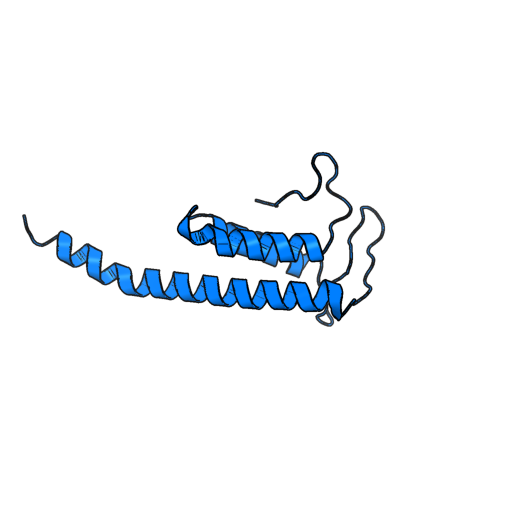9.50 96 ARG A N 1
ATOM 777 C CA . ARG A 1 96 ? -19.992 -3.484 13.702 1.00 79.50 96 ARG A CA 1
ATOM 778 C C . ARG A 1 96 ? -21.308 -3.335 12.935 1.00 79.50 96 ARG A C 1
ATOM 780 O O . ARG A 1 96 ? -22.366 -3.254 13.564 1.00 79.50 96 ARG A O 1
ATOM 787 N N . ASP A 1 97 ? -21.260 -3.366 11.607 1.00 77.81 97 ASP A N 1
ATOM 788 C CA . ASP A 1 97 ? -22.440 -3.215 10.747 1.00 77.81 97 ASP A CA 1
ATOM 789 C C . ASP A 1 97 ? -23.421 -4.390 10.860 1.00 77.81 97 ASP A C 1
ATOM 791 O O . ASP A 1 97 ? -24.615 -4.219 10.625 1.00 77.81 97 ASP A O 1
ATOM 795 N N . SER A 1 98 ? -22.954 -5.577 11.262 1.00 73.38 98 SER A N 1
ATOM 796 C CA . SER A 1 98 ? -23.808 -6.739 11.542 1.00 73.38 98 SER A CA 1
ATOM 797 C C . SER A 1 98 ? -24.501 -6.677 12.914 1.00 73.38 98 SER A C 1
ATOM 799 O O . SER A 1 98 ? -25.570 -7.263 13.099 1.00 73.38 98 SER A O 1
ATOM 801 N N . VAL A 1 99 ? -23.931 -5.937 13.874 1.00 61.69 99 VAL A N 1
ATOM 802 C CA . VAL A 1 99 ? -24.443 -5.791 15.251 1.00 61.69 99 VAL A CA 1
ATOM 803 C C . VAL A 1 99 ? -25.397 -4.594 15.386 1.00 61.69 99 VAL A C 1
ATOM 805 O O . VAL A 1 99 ? -26.415 -4.677 16.082 1.00 61.69 99 VAL A O 1
ATOM 808 N N . LEU A 1 100 ? -25.129 -3.492 14.680 1.00 56.41 100 LEU A N 1
ATOM 809 C CA . LEU A 1 100 ? -25.945 -2.270 14.695 1.00 56.41 100 LEU A CA 1
ATOM 810 C C . LEU A 1 100 ? -27.367 -2.335 14.072 1.00 56.41 100 LEU A C 1
ATOM 812 O O . LEU A 1 100 ? -28.188 -1.506 14.482 1.00 56.41 100 LEU A O 1
ATOM 816 N N . PRO A 1 101 ? -27.778 -3.308 13.223 1.00 51.69 101 PRO A N 1
ATOM 817 C CA . PRO A 1 101 ? -29.160 -3.402 12.733 1.00 51.69 101 PRO A CA 1
ATOM 818 C C . PRO A 1 101 ? -30.162 -3.648 13.869 1.00 51.69 101 PRO A C 1
ATOM 820 O O . PRO A 1 101 ? -31.345 -3.330 13.760 1.00 51.69 101 PRO A O 1
ATOM 823 N N . ARG A 1 102 ? -29.690 -4.204 14.992 1.00 47.03 102 ARG A N 1
ATOM 824 C CA . ARG A 1 102 ? -30.521 -4.575 16.141 1.00 47.03 102 ARG A CA 1
ATOM 825 C C . ARG A 1 102 ? -30.744 -3.438 17.137 1.00 47.03 102 ARG A C 1
ATOM 827 O O . ARG A 1 102 ? -31.724 -3.467 17.876 1.00 47.03 102 ARG A O 1
ATOM 834 N N . VAL A 1 103 ? -29.870 -2.431 17.150 1.00 52.06 103 VAL A N 1
ATOM 835 C CA . VAL A 1 103 ? -29.955 -1.302 18.094 1.00 52.06 103 VAL A CA 1
ATOM 836 C C . VAL A 1 103 ? -30.886 -0.203 17.565 1.00 52.06 103 VAL A C 1
ATOM 838 O O . VAL A 1 103 ? -31.556 0.464 18.353 1.00 52.06 103 VAL A O 1
ATOM 841 N N . GLN A 1 104 ? -31.008 -0.058 16.240 1.00 47.31 104 GLN A N 1
ATOM 842 C CA . GLN A 1 104 ? -31.895 0.936 15.621 1.00 47.31 104 GLN A CA 1
ATOM 843 C C . GLN A 1 104 ? -33.386 0.577 15.778 1.00 47.31 104 GLN A C 1
ATOM 845 O O . GLN A 1 104 ? -34.206 1.454 16.042 1.00 47.31 104 GLN A O 1
ATOM 850 N N . LEU A 1 105 ? -33.738 -0.714 15.694 1.00 48.06 105 LEU A N 1
ATOM 851 C CA . LEU A 1 105 ? -35.126 -1.180 15.834 1.00 48.06 105 LEU A CA 1
ATOM 852 C C . LEU A 1 105 ? -35.671 -1.003 17.260 1.00 48.06 105 LEU A C 1
ATOM 854 O O . LEU A 1 105 ? -36.857 -0.735 17.440 1.00 48.06 105 LEU A O 1
ATOM 858 N N . MET A 1 106 ? -34.808 -1.059 18.278 1.00 47.03 106 MET A N 1
ATOM 859 C CA . MET A 1 106 ? -35.225 -0.969 19.682 1.00 47.03 106 MET A CA 1
ATOM 860 C C . MET A 1 106 ? -35.511 0.470 20.151 1.00 47.03 106 MET A C 1
ATOM 862 O O . MET A 1 106 ? -36.180 0.660 21.161 1.00 47.03 106 MET A O 1
ATOM 866 N N . LYS A 1 107 ? -35.060 1.490 19.404 1.00 48.12 107 LYS A N 1
ATOM 867 C CA . LYS A 1 107 ? -35.356 2.910 19.681 1.00 48.12 107 LYS A CA 1
ATOM 868 C C . LYS A 1 107 ? -36.587 3.444 18.937 1.00 48.12 107 LYS A C 1
ATOM 870 O O . LYS A 1 107 ? -37.029 4.546 19.231 1.00 48.12 107 LYS A O 1
ATOM 875 N N . SER A 1 108 ? -37.154 2.668 18.010 1.00 48.16 108 SER A N 1
ATOM 876 C CA . SER A 1 108 ? -38.337 3.058 17.221 1.00 48.16 108 SER A CA 1
ATOM 877 C C . SER A 1 108 ? -39.679 2.559 17.781 1.00 48.16 108 SER A C 1
ATOM 879 O O . SER A 1 108 ? -40.720 2.855 17.209 1.00 48.16 108 SER A O 1
ATOM 881 N N . GLY A 1 109 ? -39.664 1.814 18.894 1.00 48.03 109 GLY A N 1
ATOM 882 C CA . GLY A 1 109 ? -40.853 1.197 19.502 1.00 48.03 109 GLY A CA 1
ATOM 883 C C . GLY A 1 109 ? -41.343 1.840 20.804 1.00 48.03 109 GLY A C 1
ATOM 884 O O . GLY A 1 109 ? -42.120 1.215 21.518 1.00 48.03 109 GLY A O 1
ATOM 885 N N . ILE A 1 110 ? -40.869 3.041 21.151 1.00 48.56 110 ILE A N 1
ATOM 886 C CA . ILE A 1 110 ? -41.356 3.802 22.311 1.00 48.56 110 ILE A CA 1
ATOM 887 C C . ILE A 1 110 ? -41.642 5.236 21.856 1.00 48.56 110 ILE A C 1
ATOM 889 O O . ILE A 1 110 ? -40.825 6.134 22.050 1.00 48.56 110 ILE A O 1
ATOM 893 N N . SER A 1 111 ? -42.786 5.433 21.205 1.00 40.56 111 SER A N 1
ATOM 894 C CA . SER A 1 111 ? -43.546 6.684 21.243 1.00 40.56 111 SER A CA 1
ATOM 895 C C . SER A 1 111 ? -45.003 6.422 20.905 1.00 40.56 111 SER A C 1
ATOM 897 O O . SER A 1 111 ? -45.270 5.466 20.145 1.00 40.56 111 SER A O 1
#

Radius of gyration: 17.76 Å; chains: 1; bounding box: 56×32×40 Å

Foldseek 3Di:
DADQPDPPDNPWDFLLVLLVQLLVLLVCCVVDVCSLVVSVVSVVCQVVPQADPVGAGFGIHGPPDTRRDRPCVRRVVSNVVSVVSSVVSVVVVVVVVVPVVVVVVVVVPDD

Secondary structure (DSSP, 8-state):
----SSTT---SEEHHHHHHHHHHHHHGGGT-TTHHHHHHHHHHHHHHHSB-TTSPBPSEE-SS-EE----IIIIIHHHHHHHHHHHHHHHHHHHHHHHTHHHHHHTSS--

pLDDT: mean 84.22, std 18.97, range [40.56, 98.38]